Protein AF-A0A645GS67-F1 (afdb_monomer_lite)

Sequence (128 aa):
MLDLFFGDIYAVLTTVFVLVMLAFIIIVFIKRRSIEKWGRLILVFVLAGTIISALSAARDAFMMENALFALTSAQALICSVTGGLIYLIGLVSIFVRKQSFRRISFQLISVLFIIQVITIEASRITLI

Radius of gyration: 15.61 Å; chains: 1; bounding box: 41×24×44 Å

Organism: NCBI:txid1076179

pLDDT: mean 84.61, std 9.08, range [56.09, 94.31]

Structure (mmCIF, N/CA/C/O backbone):
data_AF-A0A645GS67-F1
#
_entry.id   AF-A0A645GS67-F1
#
loop_
_atom_site.group_PDB
_atom_site.id
_atom_site.type_symbol
_atom_site.label_atom_id
_atom_site.label_alt_id
_atom_site.label_comp_id
_atom_site.label_asym_id
_atom_site.label_entity_id
_atom_site.label_seq_id
_atom_site.pdbx_PDB_ins_code
_atom_site.Cartn_x
_atom_site.Cartn_y
_atom_site.Cartn_z
_atom_site.occupancy
_atom_site.B_iso_or_equiv
_atom_site.auth_seq_id
_atom_site.auth_comp_id
_atom_site.auth_asym_id
_atom_site.auth_atom_id
_atom_site.pdbx_PDB_model_num
ATOM 1 N N . MET A 1 1 ? 1.723 -2.769 -24.114 1.00 58.97 1 MET A N 1
ATOM 2 C CA . MET A 1 1 ? 1.195 -2.269 -22.819 1.00 58.97 1 MET A CA 1
ATOM 3 C C . MET A 1 1 ? 0.222 -3.243 -22.164 1.00 58.97 1 MET A C 1
ATOM 5 O O . MET A 1 1 ? 0.400 -3.505 -20.987 1.00 58.97 1 MET A O 1
ATOM 9 N N . LEU A 1 2 ? -0.775 -3.800 -22.869 1.00 62.47 2 LEU A N 1
ATOM 10 C CA . LEU A 1 2 ? -1.673 -4.803 -22.268 1.00 62.47 2 LEU A CA 1
ATOM 11 C C . LEU A 1 2 ? -0.925 -6.070 -21.822 1.00 62.47 2 LEU A C 1
ATOM 13 O O . LEU A 1 2 ? -1.188 -6.555 -20.729 1.00 62.47 2 LEU A O 1
ATOM 17 N N . ASP A 1 3 ? 0.089 -6.510 -22.569 1.00 63.22 3 ASP A N 1
ATOM 18 C CA . ASP A 1 3 ? 0.928 -7.658 -22.179 1.00 63.22 3 ASP A CA 1
ATOM 19 C C . ASP A 1 3 ? 1.699 -7.443 -20.865 1.00 63.22 3 ASP A C 1
ATOM 21 O O . ASP A 1 3 ? 2.042 -8.401 -20.184 1.00 63.22 3 ASP A O 1
ATOM 25 N N . LEU A 1 4 ? 1.914 -6.192 -20.440 1.00 62.06 4 LEU A N 1
ATOM 26 C CA . LEU A 1 4 ? 2.595 -5.882 -19.176 1.00 62.06 4 LEU A CA 1
ATOM 27 C C . LEU A 1 4 ? 1.758 -6.260 -17.943 1.00 62.06 4 LEU A C 1
ATOM 29 O O . LEU A 1 4 ? 2.292 -6.589 -16.881 1.00 62.06 4 LEU A O 1
ATOM 33 N N . PHE A 1 5 ? 0.438 -6.146 -18.085 1.00 61.34 5 PHE A N 1
ATOM 34 C CA . PHE A 1 5 ? -0.538 -6.369 -17.021 1.00 61.34 5 PHE A CA 1
ATOM 35 C C . PHE A 1 5 ? -1.299 -7.686 -17.211 1.00 61.34 5 PHE A C 1
ATOM 37 O O . PHE A 1 5 ? -1.770 -8.254 -16.231 1.00 61.34 5 PHE A O 1
ATOM 44 N N . PHE A 1 6 ? -1.388 -8.186 -18.450 1.00 68.88 6 PHE A N 1
ATOM 45 C CA . PHE A 1 6 ? -2.161 -9.373 -18.825 1.00 68.88 6 PHE A CA 1
ATOM 46 C C . PHE A 1 6 ? -1.358 -10.484 -19.516 1.00 68.88 6 PHE A C 1
ATOM 48 O O . PHE A 1 6 ? -1.936 -11.510 -19.859 1.00 68.88 6 PHE A O 1
ATOM 55 N N . GLY A 1 7 ? -0.046 -10.314 -19.705 1.00 67.25 7 GLY A N 1
ATOM 56 C CA . GLY A 1 7 ? 0.802 -11.309 -20.371 1.00 67.25 7 GLY A CA 1
ATOM 57 C C . GLY A 1 7 ? 1.183 -12.510 -19.500 1.00 67.25 7 GLY A C 1
ATOM 58 O O . GLY A 1 7 ? 1.606 -13.529 -20.034 1.00 67.25 7 GLY A O 1
ATOM 59 N N . ASP A 1 8 ? 1.010 -12.415 -18.178 1.00 77.38 8 ASP A N 1
ATOM 60 C CA . ASP A 1 8 ? 1.292 -13.492 -17.225 1.00 77.38 8 ASP A CA 1
ATOM 61 C C . ASP A 1 8 ? 0.207 -13.566 -16.141 1.00 77.38 8 ASP A C 1
ATOM 63 O O . ASP A 1 8 ? -0.345 -12.549 -15.710 1.00 77.38 8 ASP A O 1
ATOM 67 N N . ILE A 1 9 ? -0.081 -14.776 -15.662 1.00 77.69 9 ILE A N 1
ATOM 68 C CA . ILE A 1 9 ? -1.097 -15.041 -14.644 1.00 77.69 9 ILE A CA 1
ATOM 69 C C . ILE A 1 9 ? -0.786 -14.314 -13.330 1.00 77.69 9 ILE A C 1
ATOM 71 O O . ILE A 1 9 ? -1.704 -13.815 -12.676 1.00 77.69 9 ILE A O 1
ATOM 75 N N . TYR A 1 10 ? 0.495 -14.160 -12.977 1.00 75.31 10 TYR A N 1
ATOM 76 C CA . TYR A 1 10 ? 0.915 -13.398 -11.797 1.00 75.31 10 TYR A CA 1
A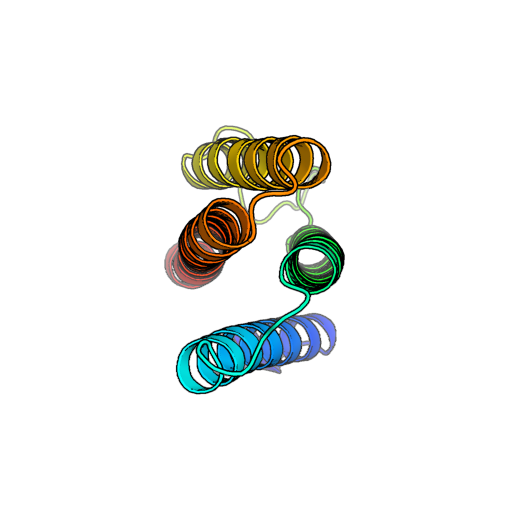TOM 77 C C . TYR A 1 10 ? 0.726 -11.884 -11.982 1.00 75.31 10 TYR A C 1
ATOM 79 O O . TYR A 1 10 ? 0.323 -11.188 -11.042 1.00 75.31 10 TYR A O 1
ATOM 87 N N . ALA A 1 11 ? 0.943 -11.358 -13.192 1.00 76.44 11 ALA A N 1
ATOM 88 C CA . ALA A 1 11 ? 0.681 -9.956 -13.524 1.00 76.44 11 ALA A CA 1
ATOM 89 C C . ALA A 1 11 ? -0.823 -9.630 -13.489 1.00 76.44 11 ALA A C 1
ATOM 91 O O . ALA A 1 11 ? -1.224 -8.625 -12.893 1.00 76.44 11 ALA A O 1
ATOM 92 N N . VAL A 1 12 ? -1.667 -10.521 -14.022 1.00 82.12 12 VAL A N 1
ATOM 93 C CA . VAL A 1 12 ? -3.131 -10.382 -13.948 1.00 82.12 12 VAL A CA 1
ATOM 94 C C . VAL A 1 12 ? -3.594 -10.398 -12.497 1.00 82.12 12 VAL A C 1
ATOM 96 O O . VAL A 1 12 ? -4.349 -9.524 -12.069 1.00 82.12 12 VAL A O 1
ATOM 99 N N . LEU A 1 13 ? -3.120 -11.374 -11.721 1.00 84.38 13 LEU A N 1
ATOM 100 C CA . LEU A 1 13 ? -3.540 -11.569 -10.340 1.00 84.38 13 LEU A CA 1
ATOM 101 C C . LEU A 1 13 ? -3.179 -10.361 -9.461 1.00 84.38 13 LEU A C 1
ATOM 103 O O . LEU A 1 13 ? -4.027 -9.854 -8.727 1.00 84.38 13 LEU A O 1
ATOM 107 N N . THR A 1 14 ? -1.948 -9.857 -9.577 1.00 84.25 14 THR A N 1
ATOM 108 C CA . THR A 1 14 ? -1.499 -8.653 -8.855 1.00 84.25 14 THR A CA 1
ATOM 109 C C . THR A 1 14 ? -2.306 -7.415 -9.251 1.00 84.25 14 THR A C 1
ATOM 111 O O . THR A 1 14 ? -2.760 -6.684 -8.371 1.00 84.25 14 THR A O 1
ATOM 114 N N . THR A 1 15 ? -2.590 -7.227 -10.543 1.00 85.50 15 THR A N 1
ATOM 115 C CA . THR A 1 15 ? -3.409 -6.109 -11.041 1.00 85.50 15 THR A CA 1
ATOM 116 C C . THR A 1 15 ? -4.835 -6.160 -10.487 1.00 85.50 15 THR A C 1
ATOM 118 O O . THR A 1 15 ? -5.349 -5.161 -9.979 1.00 85.50 15 THR A O 1
ATOM 121 N N . VAL A 1 16 ? -5.473 -7.334 -10.514 1.00 88.00 16 VAL A N 1
ATOM 122 C CA . VAL A 1 16 ? -6.823 -7.526 -9.963 1.00 88.00 16 VAL A CA 1
ATOM 123 C C . VAL A 1 16 ? -6.836 -7.255 -8.460 1.00 88.00 16 VAL A C 1
ATOM 125 O O . VAL A 1 16 ? -7.713 -6.540 -7.978 1.00 88.00 16 VAL A O 1
ATOM 128 N N . PHE A 1 17 ? -5.857 -7.760 -7.709 1.00 88.62 17 PHE A N 1
ATOM 129 C CA . PHE A 1 17 ? -5.792 -7.526 -6.268 1.00 88.62 17 PHE A CA 1
ATOM 130 C C . PHE A 1 17 ? -5.585 -6.052 -5.902 1.00 88.62 17 PHE A C 1
ATOM 132 O O . PHE A 1 17 ? -6.227 -5.558 -4.970 1.00 88.62 17 PHE A O 1
ATOM 139 N N . VAL A 1 18 ? -4.750 -5.332 -6.653 1.00 88.50 18 VAL A N 1
ATOM 140 C CA . VAL A 1 18 ? -4.583 -3.882 -6.493 1.00 88.50 18 VAL A CA 1
ATOM 141 C C . VAL A 1 18 ? -5.908 -3.159 -6.749 1.00 88.50 18 VAL A C 1
ATOM 143 O O . VAL A 1 18 ? -6.327 -2.346 -5.924 1.00 88.50 18 VAL A O 1
ATOM 146 N N . LEU A 1 19 ? -6.624 -3.495 -7.829 1.00 89.19 19 LEU A N 1
ATOM 147 C CA . LEU A 1 19 ? -7.938 -2.910 -8.124 1.00 89.19 19 LEU A CA 1
ATOM 148 C C . LEU A 1 19 ? -8.963 -3.198 -7.020 1.00 89.19 19 LEU A C 1
ATOM 150 O O . LEU A 1 19 ? -9.704 -2.300 -6.620 1.00 89.19 19 LEU A O 1
ATOM 154 N N . VAL A 1 20 ? -8.976 -4.420 -6.481 1.00 91.44 20 VAL A N 1
ATOM 155 C CA . VAL A 1 20 ? -9.844 -4.800 -5.357 1.00 91.44 20 VAL A CA 1
ATOM 156 C C . VAL A 1 20 ? -9.525 -3.970 -4.110 1.00 91.44 20 VAL A C 1
ATOM 158 O O . VAL A 1 20 ? -10.453 -3.493 -3.454 1.00 91.44 20 VAL A O 1
ATOM 161 N N . MET A 1 21 ? -8.249 -3.727 -3.790 1.00 90.62 21 MET A N 1
ATOM 162 C CA . MET A 1 21 ? -7.879 -2.841 -2.676 1.00 90.62 21 MET A CA 1
ATOM 163 C C . MET A 1 21 ? -8.317 -1.398 -2.913 1.00 90.62 21 MET A C 1
ATOM 165 O O . MET A 1 21 ? -8.852 -0.773 -1.999 1.00 90.62 21 MET A O 1
ATOM 169 N N . LEU A 1 22 ? -8.132 -0.864 -4.120 1.00 91.31 22 LEU A N 1
ATOM 170 C CA . LEU A 1 22 ? -8.565 0.496 -4.449 1.00 91.31 22 LEU A CA 1
ATOM 171 C C . LEU A 1 22 ? -10.089 0.635 -4.329 1.00 91.31 22 LEU A C 1
ATOM 173 O O . LEU A 1 22 ? -10.578 1.568 -3.689 1.00 91.31 22 LEU A O 1
ATOM 177 N N . ALA A 1 23 ? -10.844 -0.336 -4.850 1.00 91.69 23 ALA A N 1
ATOM 178 C CA . ALA A 1 23 ? -12.293 -0.396 -4.684 1.00 91.69 23 ALA A CA 1
ATOM 179 C C . ALA A 1 23 ? -12.686 -0.480 -3.200 1.00 91.69 23 ALA A C 1
ATOM 181 O O . ALA A 1 23 ? -13.593 0.227 -2.755 1.00 91.69 23 ALA A O 1
ATOM 182 N N . PHE A 1 24 ? -11.968 -1.281 -2.408 1.00 90.69 24 PHE A N 1
ATOM 183 C CA . PHE A 1 24 ? -12.179 -1.378 -0.967 1.00 90.69 24 PHE A CA 1
ATOM 184 C C . PHE A 1 24 ? -11.972 -0.029 -0.262 1.00 90.69 24 PHE A C 1
ATOM 186 O O . PHE A 1 24 ? -12.830 0.375 0.523 1.00 90.69 24 PHE A O 1
ATOM 193 N N . ILE A 1 25 ? -10.905 0.717 -0.580 1.00 90.81 25 ILE A N 1
ATOM 194 C CA . ILE A 1 25 ? -10.663 2.066 -0.032 1.00 90.81 25 ILE A CA 1
ATOM 195 C C . ILE A 1 25 ? -11.843 2.994 -0.347 1.00 90.81 25 ILE A C 1
ATOM 197 O O . ILE A 1 25 ? -12.341 3.682 0.550 1.00 90.81 25 ILE A O 1
ATOM 201 N N . ILE A 1 26 ? -12.330 2.990 -1.592 1.00 91.50 26 ILE A N 1
ATOM 202 C CA . ILE A 1 26 ? -13.455 3.833 -2.025 1.00 91.50 26 ILE A CA 1
ATOM 203 C C . ILE A 1 26 ? -14.733 3.471 -1.255 1.00 91.50 26 ILE A C 1
ATOM 205 O O . ILE A 1 26 ? -15.393 4.353 -0.699 1.00 91.50 26 ILE A O 1
ATOM 209 N N . ILE A 1 27 ? -15.064 2.180 -1.151 1.00 91.06 27 ILE A N 1
ATOM 210 C CA . ILE A 1 27 ? -16.244 1.700 -0.413 1.00 91.06 27 ILE A CA 1
ATOM 211 C C . ILE A 1 27 ? -16.175 2.131 1.055 1.00 91.06 27 ILE A C 1
ATOM 213 O O . ILE A 1 27 ? -17.164 2.618 1.613 1.00 91.06 27 ILE A O 1
ATOM 217 N N . VAL A 1 28 ? -15.007 1.989 1.684 1.00 89.50 28 VAL A N 1
ATOM 218 C CA . VAL A 1 28 ? -14.782 2.390 3.078 1.00 89.50 28 VAL A CA 1
ATOM 219 C C . VAL A 1 28 ? -14.901 3.903 3.241 1.00 89.50 28 VAL A C 1
ATOM 221 O O . VAL A 1 28 ? -15.484 4.375 4.219 1.00 89.50 28 VAL A O 1
ATOM 224 N N . PHE A 1 29 ? -14.417 4.682 2.274 1.00 89.12 29 PHE A N 1
ATOM 225 C CA . PHE A 1 29 ? -14.533 6.137 2.290 1.00 89.12 29 PHE A CA 1
ATOM 226 C C . PHE A 1 29 ? -15.987 6.611 2.173 1.00 89.12 29 PHE A C 1
ATOM 228 O O . PHE A 1 29 ? -16.374 7.550 2.874 1.00 89.12 29 PHE A O 1
ATOM 235 N N . ILE A 1 30 ? -16.802 5.946 1.350 1.00 89.56 30 ILE A N 1
ATOM 236 C CA . ILE A 1 30 ? -18.241 6.222 1.217 1.00 89.56 30 ILE A CA 1
ATOM 237 C C . ILE A 1 30 ? -18.973 5.844 2.512 1.00 89.56 30 ILE A C 1
ATOM 239 O O . ILE A 1 30 ? -19.710 6.653 3.077 1.00 89.56 30 ILE A O 1
ATOM 243 N N . LYS A 1 31 ? -18.716 4.644 3.046 1.00 89.50 31 LYS A N 1
ATOM 244 C CA . LYS A 1 31 ? -19.370 4.121 4.258 1.00 89.50 31 LYS A CA 1
ATOM 245 C C . LYS A 1 31 ? -18.750 4.617 5.569 1.00 89.50 31 LYS A C 1
ATOM 247 O O . LYS A 1 31 ? -19.148 4.184 6.645 1.00 89.50 31 LYS A O 1
ATOM 252 N N . ARG A 1 32 ? -17.824 5.580 5.530 1.00 83.12 32 ARG A N 1
ATOM 253 C CA . ARG A 1 32 ? -17.057 6.048 6.704 1.00 83.12 32 ARG A CA 1
ATOM 254 C C . ARG A 1 32 ? -17.899 6.487 7.908 1.00 83.12 32 ARG A C 1
ATOM 256 O O . ARG A 1 32 ? -17.396 6.493 9.023 1.00 83.12 32 ARG A O 1
ATOM 263 N N . ARG A 1 33 ? -19.152 6.914 7.713 1.00 82.19 33 ARG A N 1
ATOM 264 C CA . ARG A 1 33 ? -20.030 7.341 8.819 1.00 82.19 33 ARG A CA 1
ATOM 265 C C . ARG A 1 33 ? -20.692 6.172 9.554 1.00 82.19 33 ARG A C 1
ATOM 267 O O . ARG A 1 33 ? -21.049 6.346 10.708 1.00 82.19 33 ARG A O 1
ATOM 274 N N . SER A 1 34 ? -20.817 5.005 8.921 1.00 84.44 34 SER A N 1
ATOM 275 C CA . SER A 1 34 ? -21.470 3.818 9.490 1.00 84.44 34 SER A CA 1
ATOM 276 C C . SER A 1 34 ? -20.484 2.789 10.057 1.00 84.44 34 SER A C 1
ATOM 278 O O . SER A 1 34 ? -20.887 1.694 10.437 1.00 84.44 34 SER A O 1
ATOM 280 N N . ILE A 1 35 ? -19.179 3.084 10.064 1.00 87.19 35 ILE A N 1
ATOM 281 C CA . ILE A 1 35 ? -18.140 2.149 10.516 1.00 87.19 35 ILE A CA 1
ATOM 282 C C . ILE A 1 35 ? -17.832 2.395 11.992 1.00 87.19 35 ILE A C 1
ATOM 284 O O . ILE A 1 35 ? -17.256 3.417 12.362 1.00 87.19 35 ILE A O 1
ATOM 288 N N . GLU A 1 36 ? -18.151 1.406 12.822 1.00 81.25 36 GLU A N 1
ATOM 289 C CA . GLU A 1 36 ? -17.904 1.447 14.270 1.00 81.25 36 GLU A CA 1
ATOM 290 C C . GLU A 1 36 ? -16.570 0.795 14.671 1.00 81.25 36 GLU A C 1
ATOM 292 O O . GLU A 1 36 ? -15.980 1.120 15.702 1.00 81.25 36 GLU A O 1
ATOM 297 N N . LYS A 1 37 ? -16.061 -0.138 13.853 1.00 87.12 37 LYS A N 1
ATOM 298 C CA . LYS A 1 37 ? -14.896 -0.983 14.173 1.00 87.12 37 LYS A CA 1
ATOM 299 C C . LYS A 1 37 ? -13.697 -0.695 13.267 1.00 87.12 37 LYS A C 1
ATOM 301 O O . LYS A 1 37 ? -13.193 -1.591 12.591 1.00 87.12 37 LYS A O 1
ATOM 306 N N . TRP A 1 38 ? -13.186 0.537 13.307 1.00 89.50 38 TRP A N 1
ATOM 307 C CA . TRP A 1 38 ? -12.037 0.959 12.491 1.00 89.50 38 TRP A CA 1
ATOM 308 C C . TRP A 1 38 ? -10.772 0.126 12.720 1.00 89.50 38 TRP A C 1
ATOM 310 O O . TRP A 1 38 ? -10.055 -0.161 11.772 1.00 89.50 38 TRP A O 1
ATOM 320 N N . GLY A 1 39 ? -10.517 -0.328 13.952 1.00 86.62 39 GLY A N 1
ATOM 321 C CA . GLY A 1 39 ? -9.315 -1.117 14.263 1.00 86.62 39 GLY A CA 1
ATOM 322 C C . GLY A 1 39 ? -9.252 -2.461 13.527 1.00 86.62 39 GLY A C 1
ATOM 323 O O . GLY A 1 39 ? -8.203 -2.831 13.014 1.00 86.62 39 GLY A O 1
ATOM 324 N N . ARG A 1 40 ? -10.388 -3.167 13.405 1.00 87.94 40 ARG A N 1
ATOM 325 C CA . ARG A 1 40 ? -10.462 -4.420 12.631 1.00 87.94 40 ARG A CA 1
ATOM 326 C C . ARG A 1 40 ? -10.208 -4.156 11.150 1.00 87.94 40 ARG A C 1
ATOM 328 O O . ARG A 1 40 ? -9.559 -4.950 10.486 1.00 87.94 40 ARG A O 1
ATOM 335 N N . LEU A 1 41 ? -10.723 -3.036 10.657 1.00 90.19 41 LEU A N 1
ATOM 336 C CA . LEU A 1 41 ? -10.613 -2.648 9.261 1.00 90.19 41 LEU A CA 1
ATOM 337 C C . LEU A 1 41 ? -9.167 -2.291 8.891 1.00 90.19 41 LEU A C 1
ATOM 339 O O . LEU A 1 41 ? -8.681 -2.770 7.875 1.00 90.19 41 LEU A O 1
ATOM 343 N N . ILE A 1 42 ? -8.457 -1.548 9.750 1.00 90.50 42 ILE A N 1
ATOM 344 C CA . ILE A 1 42 ? -7.015 -1.289 9.595 1.00 90.50 42 ILE A CA 1
ATOM 345 C C . ILE A 1 42 ? -6.236 -2.602 9.554 1.00 90.50 42 ILE A C 1
ATOM 347 O O . ILE A 1 42 ? -5.415 -2.782 8.666 1.00 90.50 42 ILE A O 1
ATOM 351 N N . LEU A 1 43 ? -6.512 -3.528 10.476 1.00 91.12 43 LEU A N 1
ATOM 352 C CA . LEU A 1 43 ? -5.811 -4.812 10.530 1.00 91.12 43 LEU A CA 1
ATOM 353 C C . LEU A 1 43 ? -6.017 -5.619 9.242 1.00 91.12 43 LEU A C 1
ATOM 355 O O . LEU A 1 43 ? -5.045 -6.074 8.649 1.00 91.12 43 LEU A O 1
ATOM 359 N N . VAL A 1 44 ? -7.264 -5.749 8.779 1.00 91.31 44 VAL A N 1
ATOM 360 C CA . VAL A 1 44 ? -7.577 -6.437 7.515 1.00 91.31 44 VAL A CA 1
ATOM 361 C C . VAL A 1 44 ? -6.892 -5.753 6.334 1.00 91.31 44 VAL A C 1
ATOM 363 O O . VAL A 1 44 ? -6.329 -6.434 5.484 1.00 91.31 44 VAL A O 1
ATOM 366 N N . PHE A 1 45 ? -6.904 -4.419 6.294 1.00 92.81 45 PHE A N 1
ATOM 367 C CA . PHE A 1 45 ? -6.292 -3.655 5.212 1.00 92.81 45 PHE A CA 1
ATOM 368 C C . PHE A 1 45 ? -4.773 -3.818 5.171 1.00 92.81 45 PHE A C 1
ATOM 370 O O . PHE A 1 45 ? -4.226 -4.067 4.104 1.00 92.81 45 PHE A O 1
ATOM 377 N N . VAL A 1 46 ? -4.098 -3.727 6.321 1.00 92.06 46 VAL A N 1
ATOM 378 C CA . VAL A 1 46 ? -2.645 -3.914 6.411 1.00 92.06 46 VAL A CA 1
ATOM 379 C C . VAL A 1 46 ? -2.273 -5.339 6.013 1.00 92.06 46 VAL A C 1
ATOM 381 O O . VAL A 1 46 ? -1.411 -5.498 5.163 1.00 92.06 46 VAL A O 1
ATOM 384 N N . LEU A 1 47 ? -2.958 -6.368 6.529 1.00 92.81 47 LEU A N 1
ATOM 385 C CA . LEU A 1 47 ? -2.670 -7.759 6.155 1.00 92.81 47 LEU A CA 1
ATOM 386 C C . LEU A 1 47 ? -2.878 -8.019 4.658 1.00 92.81 47 LEU A C 1
ATOM 388 O O . LEU A 1 47 ? -2.012 -8.605 4.013 1.00 92.81 47 LEU A O 1
ATOM 392 N N . ALA A 1 48 ? -4.004 -7.569 4.099 1.00 91.31 48 ALA A N 1
ATOM 393 C CA . ALA A 1 48 ? -4.275 -7.712 2.672 1.00 91.31 48 ALA A CA 1
ATOM 394 C C . ALA A 1 48 ? -3.236 -6.956 1.827 1.00 91.31 48 ALA A C 1
ATOM 396 O O . ALA A 1 48 ? -2.694 -7.520 0.880 1.00 91.31 48 ALA A O 1
ATOM 397 N N . GLY A 1 49 ? -2.899 -5.722 2.210 1.00 89.25 49 GLY A N 1
ATOM 398 C CA . GLY A 1 49 ? -1.869 -4.921 1.550 1.00 89.25 49 GLY A CA 1
ATOM 399 C C . GLY A 1 49 ? -0.489 -5.578 1.600 1.00 89.25 49 GLY A C 1
ATOM 400 O O . GLY A 1 49 ? 0.200 -5.610 0.585 1.00 89.25 49 GLY A O 1
ATOM 401 N N . THR A 1 50 ? -0.105 -6.176 2.733 1.00 89.50 50 THR A N 1
ATOM 402 C CA . THR A 1 50 ? 1.151 -6.928 2.877 1.00 89.50 50 THR A CA 1
ATOM 403 C C . THR A 1 50 ? 1.195 -8.143 1.955 1.00 89.50 50 THR A C 1
ATOM 405 O O . THR A 1 50 ? 2.207 -8.360 1.295 1.00 89.50 50 THR A O 1
ATOM 408 N N . ILE A 1 51 ? 0.109 -8.919 1.870 1.00 90.56 51 ILE A N 1
ATOM 409 C CA . ILE A 1 51 ? 0.031 -10.087 0.976 1.00 90.56 51 ILE A CA 1
ATOM 410 C C . ILE A 1 51 ? 0.209 -9.652 -0.483 1.00 90.56 51 ILE A C 1
ATOM 412 O O . ILE A 1 51 ? 0.975 -10.261 -1.226 1.00 90.56 51 ILE A O 1
ATOM 416 N N . ILE A 1 52 ? -0.456 -8.569 -0.886 1.00 89.00 52 ILE A N 1
ATOM 417 C CA . ILE A 1 52 ? -0.381 -8.043 -2.255 1.00 89.00 52 ILE A CA 1
ATOM 418 C C . ILE A 1 52 ? 1.011 -7.487 -2.551 1.00 89.00 52 ILE A C 1
ATOM 420 O O . ILE A 1 52 ? 1.560 -7.744 -3.619 1.00 89.00 52 ILE A O 1
ATOM 424 N N . SER A 1 53 ? 1.610 -6.780 -1.592 1.00 87.25 53 SER A N 1
ATOM 425 C CA . SER A 1 53 ? 2.981 -6.280 -1.691 1.00 87.25 53 SER A CA 1
ATOM 426 C C . SER A 1 53 ? 3.990 -7.424 -1.849 1.00 87.25 53 SER A C 1
ATOM 428 O O . SER A 1 53 ? 4.862 -7.348 -2.712 1.00 87.25 53 SER A O 1
ATOM 430 N N . ALA A 1 54 ? 3.831 -8.519 -1.099 1.00 85.81 54 ALA A N 1
ATOM 431 C CA . ALA A 1 54 ? 4.676 -9.705 -1.224 1.00 85.81 54 ALA A CA 1
ATOM 432 C C . ALA A 1 54 ? 4.506 -10.406 -2.583 1.00 85.81 54 ALA A C 1
ATOM 434 O O . ALA A 1 54 ? 5.497 -10.787 -3.201 1.00 85.81 54 ALA A O 1
ATOM 435 N N . LEU A 1 55 ? 3.269 -10.530 -3.082 1.00 85.44 55 LEU A N 1
ATOM 436 C CA . LEU A 1 55 ? 3.004 -11.067 -4.422 1.00 85.44 55 LEU A CA 1
ATOM 437 C C . LEU A 1 55 ? 3.625 -10.194 -5.519 1.00 85.44 55 LEU A C 1
ATOM 439 O O . LEU A 1 55 ? 4.195 -10.726 -6.468 1.00 85.44 55 LEU A O 1
ATOM 443 N N . SER A 1 56 ? 3.560 -8.867 -5.377 1.00 84.31 56 SER A N 1
ATOM 444 C CA . SER A 1 56 ? 4.218 -7.939 -6.303 1.00 84.31 56 SER A CA 1
ATOM 445 C C . SER A 1 56 ? 5.737 -8.095 -6.269 1.00 84.31 56 SER A C 1
ATOM 447 O O . SER A 1 56 ? 6.361 -8.163 -7.320 1.00 84.31 56 SER A O 1
ATOM 449 N N . ALA A 1 57 ? 6.336 -8.210 -5.081 1.00 83.31 57 ALA A N 1
ATOM 450 C CA . ALA A 1 57 ? 7.775 -8.423 -4.934 1.00 83.31 57 ALA A CA 1
ATOM 451 C C . ALA A 1 57 ? 8.232 -9.753 -5.559 1.00 83.31 57 ALA A C 1
ATOM 453 O O . ALA A 1 57 ? 9.272 -9.792 -6.211 1.00 83.31 57 ALA A O 1
ATOM 454 N N . ALA A 1 58 ? 7.440 -10.820 -5.403 1.00 83.12 58 ALA A N 1
ATOM 455 C CA . ALA A 1 58 ? 7.706 -12.115 -6.024 1.00 83.12 58 ALA A CA 1
ATOM 456 C C . ALA A 1 58 ? 7.609 -12.052 -7.557 1.00 83.12 58 ALA A C 1
ATOM 458 O O . ALA A 1 58 ? 8.478 -12.585 -8.242 1.00 83.12 58 ALA A O 1
ATOM 459 N N . ARG A 1 59 ? 6.593 -11.360 -8.094 1.00 81.38 59 ARG A N 1
ATOM 460 C CA . ARG A 1 59 ? 6.441 -11.111 -9.539 1.00 81.38 59 ARG A CA 1
ATOM 461 C C . ARG A 1 59 ? 7.633 -10.339 -10.102 1.00 81.38 59 ARG A C 1
ATOM 463 O O . ARG A 1 59 ? 8.125 -10.671 -11.172 1.00 81.38 59 ARG A O 1
ATOM 470 N N . ASP A 1 60 ? 8.094 -9.325 -9.375 1.00 80.19 60 ASP A N 1
ATOM 471 C CA . ASP A 1 60 ? 9.148 -8.421 -9.838 1.00 80.19 60 ASP A CA 1
ATOM 472 C C . ASP A 1 60 ? 10.571 -8.930 -9.513 1.00 80.19 60 ASP A C 1
ATOM 474 O O . ASP A 1 60 ? 11.551 -8.203 -9.701 1.00 80.19 60 ASP A O 1
ATOM 478 N N . ALA A 1 61 ? 10.683 -10.174 -9.020 1.00 79.50 61 ALA A N 1
ATOM 479 C CA . ALA A 1 61 ? 11.922 -10.829 -8.592 1.00 79.50 61 ALA A CA 1
ATOM 480 C C . ALA A 1 61 ? 12.765 -9.964 -7.632 1.00 79.50 61 ALA A C 1
ATOM 482 O O . ALA A 1 61 ? 13.997 -9.996 -7.640 1.00 79.50 61 ALA A O 1
ATOM 483 N N . PHE A 1 62 ? 12.099 -9.159 -6.800 1.00 73.81 62 PHE A N 1
ATOM 484 C CA . PHE A 1 62 ? 12.755 -8.241 -5.877 1.00 73.81 62 PHE A CA 1
ATOM 485 C C . PHE A 1 62 ? 13.660 -9.024 -4.912 1.00 73.81 62 PHE A C 1
ATOM 487 O O . PHE A 1 62 ? 13.229 -10.022 -4.339 1.00 73.81 62 PHE A O 1
ATOM 494 N N . MET A 1 63 ? 14.903 -8.561 -4.718 1.00 71.81 63 MET A N 1
ATOM 495 C CA . MET A 1 63 ? 15.975 -9.235 -3.950 1.00 71.81 63 MET A CA 1
ATOM 496 C C . MET A 1 63 ? 16.612 -10.469 -4.625 1.00 71.81 63 MET A C 1
ATOM 498 O O . MET A 1 63 ? 17.425 -11.141 -3.992 1.00 71.81 63 MET A O 1
ATOM 502 N N . MET A 1 64 ? 16.298 -10.760 -5.891 1.00 74.50 64 MET A N 1
ATOM 503 C CA . MET A 1 64 ? 16.989 -11.779 -6.697 1.00 74.50 64 MET A CA 1
ATOM 504 C C . MET A 1 64 ? 17.922 -11.139 -7.739 1.00 74.50 64 MET A C 1
ATOM 506 O O . MET A 1 64 ? 17.830 -9.946 -8.018 1.00 74.50 64 MET A O 1
ATOM 510 N N . GLU A 1 65 ? 18.809 -11.935 -8.349 1.00 62.75 65 GLU A N 1
ATOM 511 C CA . GLU A 1 65 ? 19.733 -11.467 -9.403 1.00 62.75 65 GLU A CA 1
ATOM 512 C C . GLU A 1 65 ? 19.003 -10.919 -10.644 1.00 62.75 65 GLU A C 1
ATOM 514 O O . GLU A 1 65 ? 19.503 -10.007 -11.295 1.00 62.75 65 GLU A O 1
ATOM 519 N N . ASN A 1 66 ? 17.786 -11.406 -10.917 1.00 70.81 66 ASN A N 1
ATOM 520 C CA . ASN A 1 66 ? 16.928 -10.962 -12.024 1.00 70.81 66 ASN A CA 1
ATOM 521 C C . ASN A 1 66 ? 15.911 -9.877 -11.610 1.00 70.81 66 ASN A C 1
ATOM 523 O O . ASN A 1 66 ? 14.852 -9.765 -12.229 1.00 70.81 66 ASN A O 1
ATOM 527 N N . ALA A 1 67 ? 16.174 -9.122 -10.538 1.00 72.56 67 ALA A N 1
ATOM 528 C CA . ALA A 1 67 ? 15.248 -8.101 -10.049 1.00 72.56 67 ALA A CA 1
ATOM 529 C C . ALA A 1 67 ? 14.974 -7.015 -11.102 1.00 72.56 67 ALA A C 1
ATOM 531 O O . ALA A 1 67 ? 15.901 -6.462 -11.693 1.00 72.56 67 ALA A O 1
ATOM 532 N N . LEU A 1 68 ? 13.700 -6.637 -11.259 1.00 67.31 68 LEU A N 1
ATOM 533 C CA . LEU A 1 68 ? 13.295 -5.545 -12.158 1.00 67.31 68 LEU A CA 1
ATOM 534 C C . LEU A 1 68 ? 13.867 -4.179 -11.749 1.00 67.31 68 L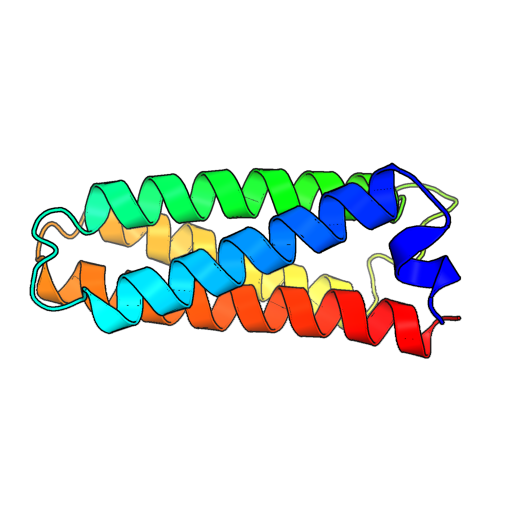EU A C 1
ATOM 536 O O . LEU A 1 68 ? 14.005 -3.288 -12.583 1.00 67.31 68 LEU A O 1
ATOM 540 N N . PHE A 1 69 ? 14.184 -3.989 -10.467 1.00 69.19 69 PHE A N 1
ATOM 541 C CA . PHE A 1 69 ? 14.768 -2.756 -9.947 1.00 69.19 69 PHE A CA 1
ATOM 542 C C . PHE A 1 69 ? 15.725 -3.048 -8.787 1.00 69.19 69 PHE A C 1
ATOM 544 O O . PHE A 1 69 ? 15.461 -3.885 -7.923 1.00 69.19 69 PHE A O 1
ATOM 551 N N . ALA A 1 70 ? 16.855 -2.335 -8.762 1.00 70.75 70 ALA A N 1
ATOM 552 C CA . ALA A 1 70 ? 17.894 -2.509 -7.750 1.00 70.75 70 ALA A CA 1
ATOM 553 C C . ALA A 1 70 ? 17.426 -2.070 -6.350 1.00 70.75 70 ALA A C 1
ATOM 555 O O . ALA A 1 70 ? 16.632 -1.133 -6.207 1.00 70.75 70 ALA A O 1
ATOM 556 N N . LEU A 1 71 ? 17.999 -2.676 -5.302 1.00 64.62 71 LEU A N 1
ATOM 557 C CA . LEU A 1 71 ? 17.749 -2.305 -3.898 1.00 64.62 71 LEU A CA 1
ATOM 558 C C . LEU A 1 71 ? 18.046 -0.830 -3.593 1.00 64.62 71 LEU A C 1
ATOM 560 O O . LEU A 1 71 ? 17.449 -0.253 -2.691 1.00 64.62 71 LEU A O 1
ATOM 564 N N . THR A 1 72 ? 18.986 -0.233 -4.324 1.00 69.75 72 THR A N 1
ATOM 565 C CA . THR A 1 72 ? 19.421 1.161 -4.161 1.00 69.75 72 THR A CA 1
ATOM 566 C C . THR A 1 72 ? 18.591 2.150 -4.979 1.00 69.75 72 THR A C 1
ATOM 568 O O . THR A 1 72 ? 18.871 3.347 -4.964 1.00 69.75 72 THR A O 1
ATOM 571 N N . SER A 1 73 ? 17.568 1.678 -5.698 1.00 79.94 73 SER A N 1
ATOM 572 C CA . SER A 1 73 ? 16.683 2.542 -6.476 1.00 79.94 73 SER A CA 1
ATOM 573 C C . SER A 1 73 ? 15.863 3.470 -5.574 1.00 79.94 73 SER A C 1
ATOM 575 O O . SER A 1 73 ? 15.480 3.126 -4.451 1.00 79.94 73 SER A O 1
ATOM 577 N N . ALA A 1 74 ? 15.517 4.648 -6.101 1.00 80.12 74 ALA A N 1
ATOM 578 C CA . ALA A 1 74 ? 14.608 5.573 -5.423 1.00 80.12 74 ALA A CA 1
ATOM 579 C C . ALA A 1 74 ? 13.252 4.909 -5.101 1.00 80.12 74 ALA A C 1
ATOM 581 O O . ALA A 1 74 ? 12.634 5.212 -4.083 1.00 80.12 74 ALA A O 1
ATOM 582 N N . GLN A 1 75 ? 12.821 3.955 -5.931 1.00 81.12 75 GLN A N 1
ATOM 583 C CA . GLN A 1 75 ? 11.584 3.191 -5.761 1.00 81.12 75 GLN A CA 1
ATOM 584 C C . GLN A 1 75 ? 11.631 2.286 -4.530 1.00 81.12 75 GLN A C 1
ATOM 586 O O . GLN A 1 75 ? 10.694 2.303 -3.730 1.00 81.12 75 GLN A O 1
ATOM 591 N N . ALA A 1 76 ? 12.728 1.544 -4.339 1.00 83.25 76 ALA A N 1
ATOM 592 C CA . ALA A 1 76 ? 12.924 0.704 -3.161 1.00 83.25 76 ALA A CA 1
ATOM 593 C C . ALA A 1 76 ? 12.942 1.541 -1.871 1.00 83.25 76 ALA A C 1
ATOM 595 O O . ALA A 1 76 ? 12.323 1.157 -0.875 1.00 83.25 76 ALA A O 1
ATOM 596 N N . LEU A 1 77 ? 13.571 2.722 -1.903 1.00 86.75 77 LEU A N 1
ATOM 597 C CA . LEU A 1 77 ? 13.590 3.646 -0.768 1.00 86.75 77 LEU A CA 1
ATOM 598 C C . LEU A 1 77 ? 12.190 4.180 -0.434 1.00 86.75 77 LEU A C 1
ATOM 600 O O . LEU A 1 77 ? 11.784 4.123 0.727 1.00 86.75 77 LEU A O 1
ATOM 604 N N . ILE A 1 78 ? 11.428 4.636 -1.436 1.00 88.00 78 ILE A N 1
ATOM 605 C CA . ILE A 1 78 ? 10.039 5.087 -1.248 1.00 88.00 78 ILE A CA 1
ATOM 606 C C . ILE A 1 78 ? 9.193 3.948 -0.671 1.00 88.00 78 ILE A C 1
ATOM 608 O O . ILE A 1 78 ? 8.548 4.124 0.361 1.00 88.00 78 ILE A O 1
ATOM 612 N N . CYS A 1 79 ? 9.243 2.757 -1.272 1.00 86.94 79 CYS A N 1
ATOM 613 C CA . CYS A 1 79 ? 8.459 1.614 -0.809 1.00 86.94 79 CYS A CA 1
ATOM 614 C C . CYS A 1 79 ? 8.811 1.210 0.627 1.00 86.94 79 CYS A C 1
ATOM 616 O O . CYS A 1 79 ? 7.902 0.906 1.401 1.00 86.94 79 CYS A O 1
ATOM 618 N N . SER A 1 80 ? 10.092 1.261 1.001 1.00 88.88 80 SER A N 1
ATOM 619 C CA . SER A 1 80 ? 10.565 0.947 2.352 1.00 88.88 80 SER A CA 1
ATOM 620 C C . SER A 1 80 ? 10.086 1.967 3.389 1.00 88.88 80 SER A C 1
ATOM 622 O O . SER A 1 80 ? 9.485 1.589 4.397 1.00 88.88 80 SER A O 1
ATOM 624 N N . VAL A 1 81 ? 1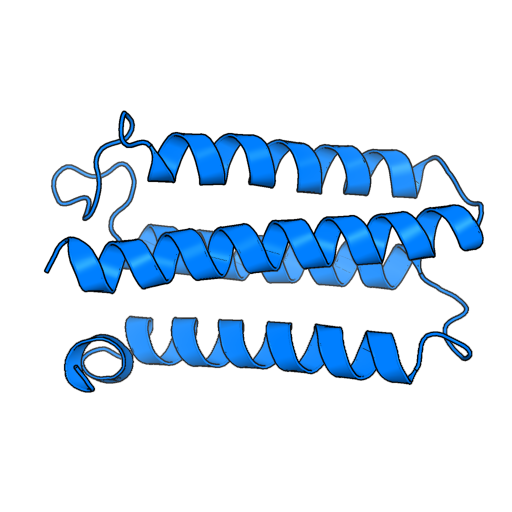0.260 3.268 3.122 1.00 92.19 81 VAL A N 1
ATOM 625 C CA . VAL A 1 81 ? 9.816 4.343 4.027 1.00 92.19 81 VAL A CA 1
ATOM 626 C C . VAL A 1 81 ? 8.301 4.300 4.206 1.00 92.19 81 VAL A C 1
ATOM 628 O O . VAL A 1 81 ? 7.794 4.300 5.329 1.00 92.19 81 VAL A O 1
ATOM 631 N N . THR A 1 82 ? 7.563 4.213 3.102 1.00 91.88 82 THR A N 1
ATOM 632 C CA . THR A 1 82 ? 6.102 4.171 3.119 1.00 91.88 82 THR A CA 1
ATOM 633 C C . THR A 1 82 ? 5.582 2.903 3.800 1.00 91.88 82 THR A C 1
ATOM 635 O O . THR A 1 82 ? 4.661 2.987 4.612 1.00 91.88 82 THR A O 1
ATOM 638 N N . GLY A 1 83 ? 6.207 1.748 3.553 1.00 91.00 83 GLY A N 1
ATOM 639 C CA . GLY A 1 83 ? 5.871 0.485 4.212 1.00 91.00 83 GLY A CA 1
ATOM 640 C C . GLY A 1 83 ? 6.104 0.545 5.720 1.00 91.00 83 GLY A C 1
ATOM 641 O O . GLY A 1 83 ? 5.214 0.200 6.498 1.00 91.00 83 GLY A O 1
ATOM 642 N N . GLY A 1 84 ? 7.255 1.072 6.147 1.00 92.81 84 GLY A N 1
ATOM 643 C CA . GLY A 1 84 ? 7.563 1.298 7.560 1.00 92.81 84 GLY A CA 1
ATOM 644 C C . GLY A 1 84 ? 6.534 2.198 8.250 1.00 92.81 84 GLY A C 1
ATOM 645 O O . GLY A 1 84 ? 6.056 1.871 9.338 1.00 92.81 84 GLY A O 1
ATOM 646 N N . LEU A 1 85 ? 6.115 3.286 7.594 1.00 94.31 85 LEU A N 1
ATOM 647 C CA . LEU A 1 85 ? 5.067 4.173 8.106 1.00 94.31 85 LEU A CA 1
ATOM 648 C C . LEU A 1 85 ? 3.705 3.474 8.221 1.00 94.31 85 LEU A C 1
ATOM 650 O O . LEU A 1 85 ? 3.020 3.662 9.226 1.00 94.31 85 LEU A O 1
ATOM 654 N N . ILE A 1 86 ? 3.317 2.647 7.243 1.00 93.94 86 ILE A N 1
ATOM 655 C CA . ILE A 1 86 ? 2.068 1.869 7.298 1.00 93.94 86 ILE A CA 1
ATOM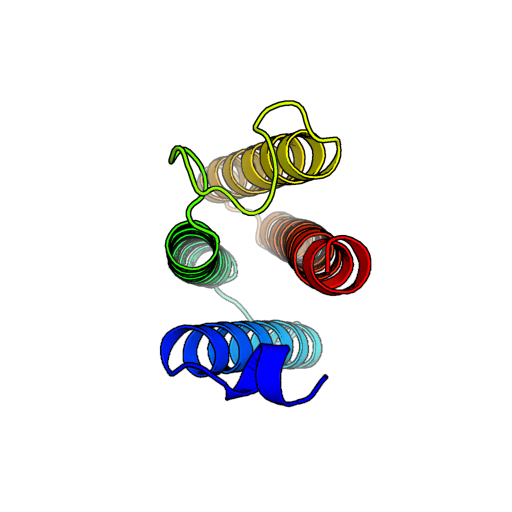 656 C C . ILE A 1 86 ? 2.059 0.959 8.531 1.00 93.94 86 ILE A C 1
ATOM 658 O O . ILE A 1 86 ? 1.086 0.972 9.291 1.00 93.94 86 ILE A O 1
ATOM 662 N N . TYR A 1 87 ? 3.145 0.219 8.772 1.00 94.12 87 TYR A N 1
ATOM 663 C CA . TYR A 1 87 ? 3.246 -0.660 9.938 1.00 94.12 87 TYR A CA 1
ATOM 664 C C . TYR A 1 87 ? 3.275 0.116 11.253 1.00 94.12 87 TYR A C 1
ATOM 666 O O . TYR A 1 87 ? 2.575 -0.271 12.187 1.00 94.12 87 TYR A O 1
ATOM 674 N N . LEU A 1 88 ? 4.012 1.229 11.334 1.00 94.19 88 LEU A N 1
ATOM 675 C CA . LEU A 1 88 ? 4.052 2.068 12.536 1.00 94.19 88 LEU A CA 1
ATOM 676 C C . LEU A 1 88 ? 2.674 2.641 12.876 1.00 94.19 88 LEU A C 1
ATOM 678 O O . LEU A 1 88 ? 2.208 2.505 14.007 1.00 94.19 88 LEU A O 1
ATOM 682 N N . ILE A 1 89 ? 1.984 3.238 11.901 1.00 93.19 89 ILE A N 1
ATOM 683 C CA . ILE A 1 89 ? 0.637 3.790 12.102 1.00 93.19 89 ILE A CA 1
ATOM 684 C C . ILE A 1 89 ? -0.345 2.666 12.458 1.00 93.19 89 ILE A C 1
ATOM 686 O O . ILE A 1 89 ? -1.168 2.829 13.364 1.00 93.19 89 ILE A O 1
ATOM 690 N N . GLY A 1 90 ? -0.237 1.515 11.788 1.00 91.06 90 GLY A N 1
ATOM 691 C CA . GLY A 1 90 ? -1.014 0.316 12.089 1.00 91.06 90 GLY A CA 1
ATOM 692 C C . GLY A 1 90 ? -0.824 -0.138 13.536 1.00 91.06 90 GLY A C 1
ATOM 693 O O . GLY A 1 90 ? -1.810 -0.308 14.254 1.00 91.06 90 GLY A O 1
ATOM 694 N N . LEU A 1 91 ? 0.423 -0.232 14.000 1.00 91.69 91 LEU A N 1
ATOM 695 C CA . LEU A 1 91 ? 0.778 -0.620 15.364 1.00 91.69 91 LEU A CA 1
ATOM 696 C C . LEU A 1 91 ? 0.230 0.378 16.392 1.00 91.69 91 LEU A C 1
ATOM 698 O O . LEU A 1 91 ? -0.464 -0.013 17.330 1.00 91.69 91 LEU A O 1
ATOM 702 N N . VAL A 1 92 ? 0.448 1.680 16.186 1.00 92.38 92 VAL A N 1
ATOM 703 C CA . VAL A 1 92 ? -0.070 2.737 17.073 1.00 92.38 92 VAL A CA 1
ATOM 704 C C . VAL A 1 92 ? -1.603 2.701 17.144 1.00 92.38 92 VAL A C 1
ATOM 706 O O . VAL A 1 92 ? -2.181 2.903 18.213 1.00 92.38 92 VAL A O 1
ATOM 709 N N . SER 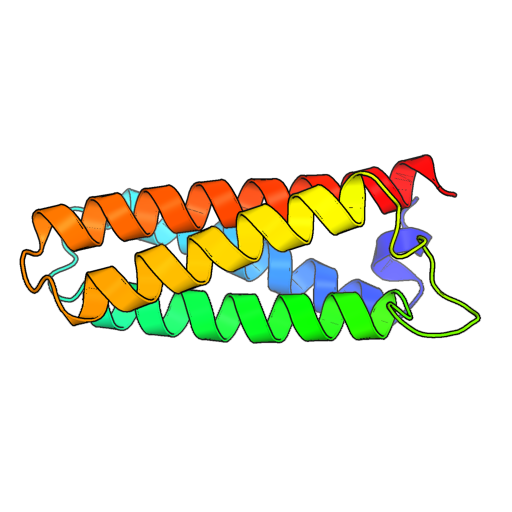A 1 93 ? -2.287 2.373 16.043 1.00 89.94 93 SER A N 1
ATOM 710 C CA . SER A 1 93 ? -3.753 2.264 16.011 1.00 89.94 93 SER A CA 1
ATOM 711 C C . SER A 1 93 ? -4.318 1.128 16.884 1.00 89.94 93 SER A C 1
ATOM 713 O O . SER A 1 93 ? -5.480 1.190 17.315 1.00 89.94 93 SER A O 1
ATOM 715 N N . ILE A 1 94 ? -3.507 0.106 17.191 1.00 87.56 94 ILE A N 1
ATOM 716 C CA . ILE A 1 94 ? -3.873 -0.973 18.120 1.00 87.56 94 ILE A CA 1
ATOM 717 C C . ILE A 1 94 ? -3.931 -0.418 19.546 1.00 87.56 94 ILE A C 1
ATOM 719 O O . ILE A 1 94 ? -4.940 -0.614 20.232 1.00 87.56 94 ILE A O 1
ATOM 723 N N . PHE A 1 95 ? -2.905 0.335 19.952 1.00 88.12 95 PHE A N 1
ATOM 724 C CA . PHE A 1 95 ? -2.807 0.945 21.280 1.00 88.12 95 PHE A CA 1
ATOM 725 C C . PHE A 1 95 ? -3.826 2.073 21.480 1.00 88.12 95 PHE A C 1
ATOM 727 O O . PHE A 1 95 ? -4.511 2.130 22.503 1.00 88.12 95 PHE A O 1
ATOM 734 N N . VAL A 1 96 ? -4.002 2.940 20.481 1.00 89.62 96 VAL A N 1
ATOM 735 C CA . VAL A 1 96 ? -4.951 4.055 20.556 1.00 89.62 96 VAL A CA 1
ATOM 736 C C . VAL A 1 96 ? -6.354 3.576 20.180 1.00 89.62 96 VAL A C 1
ATOM 738 O O . VAL A 1 96 ? -6.726 3.468 19.012 1.00 89.62 96 VAL A O 1
ATOM 741 N N . ARG A 1 97 ? -7.188 3.315 21.194 1.00 85.56 97 ARG A N 1
ATOM 742 C CA . ARG A 1 97 ? -8.568 2.820 21.009 1.00 85.56 97 ARG A CA 1
ATOM 743 C C . ARG A 1 97 ? -9.570 3.880 20.534 1.00 85.56 97 ARG A C 1
ATOM 745 O O . ARG A 1 97 ? -10.709 3.537 20.215 1.00 85.56 97 ARG A O 1
ATOM 752 N N . LYS A 1 98 ? -9.168 5.153 20.455 1.00 90.25 98 LYS A N 1
ATOM 753 C CA . LYS A 1 98 ? -10.033 6.255 20.013 1.00 90.25 98 LYS A CA 1
ATOM 754 C C . LYS A 1 98 ? -10.426 6.064 18.543 1.00 90.25 98 LYS A C 1
ATOM 756 O O . LYS A 1 98 ? -9.575 6.073 17.656 1.00 90.25 98 LYS A O 1
ATOM 761 N N . GLN A 1 99 ? -11.725 5.935 18.268 1.00 86.81 99 GLN A N 1
ATOM 762 C CA . GLN A 1 99 ? -12.224 5.661 16.911 1.00 86.81 99 GLN A CA 1
ATOM 763 C C . GLN A 1 99 ? -11.922 6.796 15.924 1.00 86.81 99 GLN A C 1
ATOM 765 O O . GLN A 1 99 ? -11.614 6.534 14.764 1.00 86.81 99 GLN A O 1
ATOM 770 N N . SER A 1 100 ? -11.927 8.052 16.386 1.00 87.62 100 SER A N 1
ATOM 771 C CA . SER A 1 100 ? -11.541 9.192 15.547 1.00 87.62 100 SER A CA 1
ATOM 772 C C . SER A 1 100 ? -10.082 9.101 15.091 1.00 87.62 100 SER A C 1
ATOM 774 O O . SER A 1 100 ? -9.789 9.408 13.941 1.00 87.62 100 SER A O 1
ATOM 776 N N . PHE A 1 101 ? -9.184 8.632 15.967 1.00 90.94 101 PHE A N 1
ATOM 777 C CA . PHE A 1 101 ? -7.779 8.419 15.629 1.00 90.94 101 PHE A CA 1
ATOM 778 C C . PHE A 1 101 ? -7.642 7.300 14.599 1.00 90.94 101 PHE A C 1
ATOM 780 O O . PHE A 1 101 ? -7.068 7.518 13.543 1.00 90.94 101 PHE A O 1
ATOM 787 N N . ARG A 1 102 ? -8.275 6.145 14.840 1.00 90.31 102 ARG A N 1
ATOM 788 C CA . ARG A 1 102 ? -8.242 4.999 13.916 1.00 90.31 102 ARG A CA 1
ATOM 789 C C . ARG A 1 102 ? -8.778 5.341 12.525 1.00 90.31 102 ARG A C 1
ATOM 791 O O . ARG A 1 102 ? -8.231 4.884 11.529 1.00 90.31 102 ARG A O 1
ATOM 798 N N . ARG A 1 103 ? -9.805 6.186 12.428 1.00 90.38 103 ARG A N 1
ATOM 799 C CA . ARG A 1 103 ? -10.289 6.681 11.134 1.00 90.38 103 ARG A CA 1
ATOM 800 C C . ARG A 1 103 ? -9.218 7.480 10.383 1.00 90.38 103 ARG A C 1
ATOM 802 O O . ARG A 1 103 ? -9.017 7.236 9.198 1.00 90.38 103 ARG A O 1
ATOM 809 N N . ILE A 1 104 ? -8.534 8.402 11.062 1.00 91.62 104 ILE A N 1
ATOM 810 C CA . ILE A 1 104 ? -7.442 9.191 10.467 1.00 91.62 104 ILE A CA 1
ATOM 811 C C . ILE A 1 104 ? -6.271 8.272 10.096 1.00 91.62 104 ILE A C 1
ATOM 813 O O . ILE A 1 104 ? -5.756 8.360 8.986 1.00 91.62 104 ILE A O 1
ATOM 817 N N . SER A 1 105 ? -5.906 7.334 10.975 1.00 92.25 105 SER A N 1
ATOM 818 C CA . SER A 1 105 ? -4.880 6.320 10.713 1.00 92.25 105 SER A CA 1
ATOM 819 C C . SER A 1 105 ? -5.191 5.508 9.459 1.00 92.25 105 SER A C 1
ATOM 821 O O . SER A 1 105 ? -4.315 5.334 8.622 1.00 92.25 105 SER A O 1
ATOM 823 N N . PHE A 1 106 ? -6.438 5.057 9.288 1.00 92.44 106 PHE A N 1
ATOM 824 C CA . PHE A 1 106 ? -6.852 4.326 8.093 1.00 92.44 106 PHE A CA 1
ATOM 825 C C . PHE A 1 106 ? -6.712 5.171 6.820 1.00 92.44 106 PHE A C 1
ATOM 827 O O . PHE A 1 106 ? -6.232 4.675 5.804 1.00 92.44 106 PHE A O 1
ATOM 834 N N . GLN A 1 107 ? -7.099 6.449 6.869 1.00 91.88 107 GLN A N 1
ATOM 835 C CA . GLN A 1 107 ? -6.954 7.358 5.729 1.00 91.88 107 GLN A CA 1
ATOM 836 C C . GLN A 1 107 ? -5.481 7.587 5.371 1.00 91.88 107 GLN A C 1
ATOM 838 O O . GLN A 1 107 ? -5.133 7.506 4.198 1.00 91.88 107 GLN A O 1
ATOM 843 N N . LEU A 1 108 ? -4.616 7.800 6.367 1.00 94.12 108 LEU A N 1
ATOM 844 C CA . LEU A 1 108 ? -3.172 7.928 6.156 1.00 94.12 108 LEU A CA 1
ATOM 845 C C . LEU A 1 108 ? -2.574 6.653 5.556 1.00 94.12 108 LEU A C 1
ATOM 847 O O . LEU A 1 108 ? -1.884 6.727 4.545 1.00 94.12 108 LEU A O 1
ATOM 851 N N . ILE A 1 109 ? -2.892 5.484 6.121 1.00 93.81 109 ILE A N 1
ATOM 852 C CA . ILE A 1 109 ? -2.446 4.184 5.598 1.00 93.81 109 ILE A CA 1
ATOM 853 C C . ILE A 1 109 ? -2.918 3.982 4.150 1.00 93.81 109 ILE A C 1
ATOM 855 O O . ILE A 1 109 ? -2.143 3.524 3.319 1.00 93.81 109 ILE A O 1
ATOM 859 N N . SER A 1 110 ? -4.158 4.364 3.827 1.00 92.31 110 SER A N 1
ATOM 860 C CA . SER A 1 110 ? -4.699 4.249 2.465 1.00 92.31 110 SER A CA 1
ATOM 861 C C . SER A 1 110 ? -3.935 5.128 1.471 1.00 92.31 110 SER A C 1
ATOM 863 O O . SER A 1 110 ? -3.612 4.672 0.380 1.00 92.31 110 SER A O 1
ATOM 865 N N . VAL A 1 111 ? -3.614 6.372 1.847 1.00 94.25 111 VAL A N 1
ATOM 866 C CA . VAL A 1 111 ? -2.820 7.284 1.005 1.00 94.25 111 VAL A CA 1
ATOM 867 C C . VAL A 1 111 ? -1.410 6.737 0.792 1.00 94.25 111 VAL A C 1
ATOM 869 O O . VAL A 1 111 ? -0.941 6.691 -0.341 1.00 94.25 111 VAL A O 1
ATOM 872 N N . LEU A 1 112 ? -0.756 6.270 1.859 1.00 93.69 112 LEU A N 1
ATOM 873 C CA . LEU A 1 112 ? 0.569 5.651 1.786 1.00 93.69 112 LEU A CA 1
ATOM 874 C C . LEU A 1 112 ? 0.561 4.414 0.871 1.00 93.69 112 LEU A C 1
ATOM 876 O O . LEU A 1 112 ? 1.432 4.271 0.019 1.00 93.69 112 LEU A O 1
ATOM 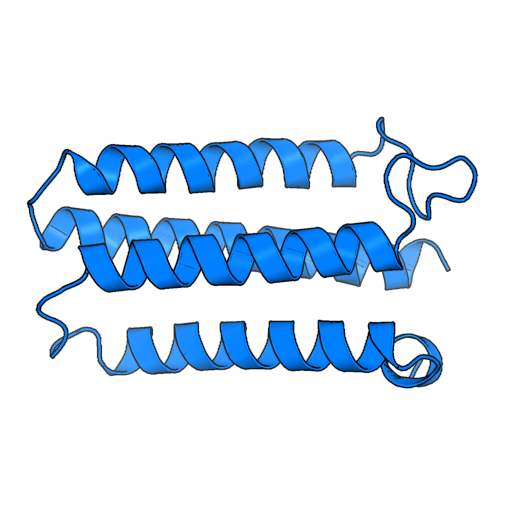880 N N . PHE A 1 113 ? -0.457 3.562 0.980 1.00 92.56 113 PHE A N 1
ATOM 881 C CA . PHE A 1 113 ? -0.604 2.396 0.110 1.00 92.56 113 PHE A CA 1
ATOM 882 C C . PHE A 1 113 ? -0.783 2.785 -1.366 1.00 92.56 113 PHE A C 1
ATOM 884 O O . PHE A 1 113 ? -0.137 2.209 -2.237 1.00 92.56 113 PHE A O 1
ATOM 891 N N . ILE A 1 114 ? -1.603 3.800 -1.661 1.00 92.88 114 ILE A N 1
ATOM 892 C CA . ILE A 1 114 ? -1.778 4.309 -3.032 1.00 92.88 114 ILE A CA 1
ATOM 893 C C . ILE A 1 114 ? -0.449 4.828 -3.594 1.00 92.88 114 ILE A C 1
ATOM 895 O O . ILE A 1 114 ? -0.139 4.556 -4.751 1.00 92.88 114 ILE A O 1
ATOM 899 N N . ILE A 1 115 ? 0.355 5.525 -2.783 1.00 91.88 115 ILE A N 1
ATOM 900 C CA . ILE A 1 115 ? 1.692 5.978 -3.192 1.00 91.88 115 ILE A CA 1
ATOM 901 C C . ILE A 1 115 ? 2.566 4.779 -3.581 1.00 91.88 115 ILE A C 1
ATOM 903 O O . ILE A 1 115 ? 3.151 4.812 -4.657 1.00 91.88 115 ILE A O 1
ATOM 907 N N . GLN A 1 116 ? 2.603 3.702 -2.782 1.00 90.56 116 GLN A N 1
ATOM 908 C CA . GLN A 1 116 ? 3.363 2.490 -3.135 1.00 90.56 116 GLN A CA 1
ATOM 909 C C . GLN A 1 116 ? 2.903 1.879 -4.459 1.00 90.56 116 GLN A C 1
ATOM 911 O O . GLN A 1 116 ? 3.739 1.563 -5.301 1.00 90.56 116 GLN A O 1
ATOM 916 N N . VAL A 1 117 ? 1.589 1.742 -4.661 1.00 89.19 117 VAL A N 1
ATOM 917 C CA . VAL A 1 117 ? 1.028 1.189 -5.902 1.00 89.19 117 VAL A CA 1
ATOM 918 C C . VAL A 1 117 ? 1.439 2.034 -7.107 1.00 89.19 117 VAL A C 1
ATOM 920 O O . VAL A 1 117 ? 1.928 1.493 -8.095 1.00 89.19 117 VAL A O 1
ATOM 923 N N . ILE A 1 118 ? 1.283 3.359 -7.020 1.00 89.69 118 ILE A N 1
ATOM 924 C CA . ILE A 1 118 ? 1.663 4.273 -8.103 1.00 89.69 118 ILE A CA 1
ATOM 925 C C . ILE A 1 118 ? 3.163 4.187 -8.364 1.00 89.69 118 ILE A C 1
ATOM 927 O O . ILE A 1 118 ? 3.562 4.114 -9.520 1.00 89.69 118 ILE A O 1
ATOM 931 N N . THR A 1 119 ? 3.992 4.176 -7.317 1.00 88.19 119 THR A N 1
ATOM 932 C CA . THR A 1 119 ? 5.440 4.039 -7.470 1.00 88.19 119 THR A CA 1
ATOM 933 C C . THR A 1 119 ? 5.772 2.749 -8.205 1.00 88.19 119 THR A C 1
ATOM 935 O O . THR A 1 119 ? 6.401 2.831 -9.251 1.00 88.19 119 THR A O 1
ATOM 938 N N . ILE A 1 120 ? 5.317 1.585 -7.735 1.00 85.56 120 ILE A N 1
ATOM 939 C CA . ILE A 1 120 ? 5.641 0.283 -8.342 1.00 85.56 120 ILE A CA 1
ATOM 940 C C . ILE A 1 120 ? 5.157 0.207 -9.795 1.00 85.56 120 ILE A C 1
ATOM 942 O O . ILE A 1 120 ? 5.935 -0.131 -10.685 1.00 85.56 120 ILE A O 1
ATOM 946 N N . GLU A 1 121 ? 3.906 0.568 -10.077 1.00 84.56 121 GLU A N 1
ATOM 947 C CA . GLU A 1 121 ? 3.374 0.435 -11.439 1.00 84.56 121 GLU A CA 1
ATOM 948 C C . GLU A 1 121 ? 3.950 1.493 -12.398 1.00 84.56 121 GLU A C 1
ATOM 950 O O . GLU A 1 121 ? 4.246 1.169 -13.547 1.00 84.56 121 GLU A O 1
ATOM 955 N N . ALA A 1 122 ? 4.224 2.724 -11.942 1.00 83.62 122 ALA A N 1
ATOM 956 C CA . ALA A 1 122 ? 4.939 3.713 -12.758 1.00 83.62 122 ALA A CA 1
ATOM 957 C C . ALA A 1 122 ? 6.367 3.252 -13.075 1.00 83.62 122 ALA A C 1
ATOM 959 O O . ALA A 1 122 ? 6.824 3.407 -14.204 1.00 83.62 122 ALA A O 1
ATOM 960 N N . SER A 1 123 ? 7.038 2.622 -12.105 1.00 81.12 123 SER A N 1
ATOM 961 C CA . SER A 1 123 ? 8.373 2.037 -12.280 1.00 81.12 123 SER A CA 1
ATOM 962 C C . SER A 1 123 ? 8.395 1.053 -13.436 1.00 81.12 123 SER A C 1
ATOM 964 O O . SER A 1 123 ? 9.247 1.161 -14.313 1.00 81.12 123 SER A O 1
ATOM 966 N N . ARG A 1 124 ? 7.417 0.142 -13.467 1.00 77.31 124 ARG A N 1
ATOM 967 C CA . ARG A 1 124 ? 7.282 -0.881 -14.510 1.00 77.31 124 ARG A CA 1
ATOM 968 C C . ARG A 1 124 ? 7.013 -0.288 -15.886 1.00 77.31 124 ARG A C 1
ATOM 970 O O . ARG A 1 124 ? 7.493 -0.831 -16.868 1.00 77.31 124 ARG A O 1
ATOM 977 N N . ILE A 1 125 ? 6.283 0.824 -15.963 1.00 79.75 125 ILE A N 1
ATOM 978 C CA . ILE A 1 125 ? 6.057 1.531 -17.231 1.00 79.75 125 ILE A CA 1
ATOM 979 C C . ILE A 1 125 ? 7.339 2.228 -17.715 1.00 79.75 125 ILE A C 1
ATOM 981 O O . ILE A 1 125 ? 7.541 2.331 -18.917 1.00 79.75 125 ILE A O 1
ATOM 985 N N . THR A 1 126 ? 8.188 2.720 -16.804 1.00 74.38 126 THR A N 1
ATOM 986 C CA . THR A 1 126 ? 9.406 3.480 -17.156 1.00 74.38 126 THR A CA 1
ATOM 987 C C . THR A 1 126 ? 10.673 2.645 -17.350 1.00 74.38 126 THR A C 1
ATOM 989 O O . THR A 1 126 ? 11.579 3.101 -18.039 1.00 74.38 126 THR A O 1
ATOM 992 N N . LEU A 1 127 ? 10.784 1.485 -16.692 1.00 65.31 127 LEU A N 1
ATOM 993 C CA . LEU A 1 127 ? 11.968 0.608 -16.733 1.00 65.31 127 LEU A CA 1
ATOM 994 C C . LEU A 1 127 ? 11.903 -0.453 -17.845 1.00 65.31 127 LEU A C 1
ATOM 996 O O . LEU A 1 127 ? 12.820 -1.263 -17.959 1.00 65.31 127 LEU A O 1
ATOM 1000 N N . ILE A 1 128 ? 10.835 -0.446 -18.643 1.00 56.09 128 ILE A N 1
ATOM 1001 C CA . ILE A 1 128 ? 10.641 -1.275 -19.840 1.00 56.09 128 ILE A CA 1
ATOM 1002 C C . ILE A 1 128 ? 10.749 -0.374 -21.063 1.00 56.09 128 ILE A C 1
ATOM 1004 O O . ILE A 1 128 ? 11.415 -0.795 -22.033 1.00 56.09 128 ILE A O 1
#

Secondary structure (DSSP, 8-state):
-HHHHHSSHHHHHHHHHHHHHHHHHHHHHHSTTS---HHHHHHHHHHHHHHHHHHHHHHTTTTSTT-SS-TTSHHHHHHHHHHHHHHHHHHHHHH---HHHHHHHHHHHHHHHHHHHHHHHHHHHH--

Foldseek 3Di:
DCCQQPVDPLSVVLVVLVVVLVVVLVVCVVCVVVDPCLLVVLVVSLVSLVVSVVSLCVVQVPPHPNHLDDCPDPLVVLLVVLNVLSVVLNVVCVVPVDVVSSSVSSVSSSVSSVVNVCSSVVSSVPSD